Protein AF-A0A7W0SBL9-F1 (afdb_monomer_lite)

Sequence (103 aa):
MSTAQQTQAELPPHVQLIQMVSGYWISKIIYAAAKLGLADHLADGPKTADELAGPTGTHAQSLHRLMRTLGGLGVLTSADDRTYSLTPMGEALKTGAPGSARS

Structure (mmCIF, N/CA/C/O backbone):
data_AF-A0A7W0SBL9-F1
#
_entry.id   AF-A0A7W0SBL9-F1
#
loop_
_atom_site.group_PDB
_atom_site.id
_atom_site.type_symbol
_atom_site.label_atom_id
_atom_site.label_alt_id
_atom_site.label_comp_id
_atom_site.label_asym_id
_atom_site.label_entity_id
_atom_site.label_seq_id
_atom_site.pdbx_PDB_ins_code
_atom_site.Cartn_x
_atom_site.Cartn_y
_atom_site.Cartn_z
_atom_site.occupancy
_atom_site.B_iso_or_equiv
_atom_site.auth_seq_id
_atom_site.auth_comp_id
_atom_site.auth_asym_id
_atom_site.auth_atom_id
_atom_site.pdbx_PDB_model_num
ATOM 1 N N . MET A 1 1 ? 38.173 -29.640 -15.348 1.00 41.41 1 MET A N 1
ATOM 2 C CA . MET A 1 1 ? 37.735 -28.674 -14.320 1.00 41.41 1 MET A CA 1
ATOM 3 C C . MET A 1 1 ? 36.628 -27.843 -14.937 1.00 41.41 1 MET A C 1
ATOM 5 O O . MET A 1 1 ? 36.877 -27.164 -15.920 1.00 41.41 1 MET A O 1
ATOM 9 N N . SER A 1 2 ? 35.402 -28.058 -14.461 1.00 47.56 2 SER A N 1
ATOM 10 C CA . SER A 1 2 ? 34.156 -27.544 -15.032 1.00 47.56 2 SER A CA 1
ATOM 11 C C . SER A 1 2 ? 33.825 -26.195 -14.397 1.00 47.56 2 SER A C 1
ATOM 13 O O . SER A 1 2 ? 33.559 -26.142 -13.200 1.00 47.56 2 SER A O 1
ATOM 15 N N . THR A 1 3 ? 33.854 -25.116 -15.173 1.00 44.59 3 THR A N 1
ATOM 16 C CA . THR A 1 3 ? 33.231 -23.839 -14.811 1.00 44.59 3 THR A CA 1
ATOM 17 C C . THR A 1 3 ? 31.977 -23.684 -15.658 1.00 44.59 3 THR A C 1
ATOM 19 O O . THR A 1 3 ? 31.997 -23.148 -16.763 1.00 44.59 3 THR A O 1
ATOM 22 N N . ALA A 1 4 ? 30.867 -24.208 -15.142 1.00 45.59 4 ALA A N 1
ATOM 23 C CA . ALA A 1 4 ? 29.543 -23.883 -15.642 1.00 45.59 4 ALA A CA 1
ATOM 24 C C . ALA A 1 4 ? 29.246 -22.420 -15.284 1.00 45.59 4 ALA A C 1
ATOM 26 O O . ALA A 1 4 ? 28.751 -22.118 -14.201 1.00 45.59 4 ALA A O 1
ATOM 27 N N . GLN A 1 5 ? 29.577 -21.503 -16.192 1.00 44.56 5 GLN A N 1
ATOM 28 C CA . GLN A 1 5 ? 29.041 -20.150 -16.165 1.00 44.56 5 GLN A CA 1
ATOM 29 C C . GLN A 1 5 ? 27.565 -20.259 -16.573 1.00 44.56 5 GLN A C 1
ATOM 31 O O . GLN A 1 5 ? 27.225 -20.244 -17.755 1.00 44.56 5 GLN A O 1
ATOM 36 N N . GLN A 1 6 ? 26.676 -20.454 -15.599 1.00 46.44 6 GLN A N 1
ATOM 37 C CA . GLN A 1 6 ? 25.247 -20.259 -15.811 1.00 46.44 6 GLN A CA 1
ATOM 38 C C . GLN A 1 6 ? 25.012 -18.759 -16.016 1.00 46.44 6 GLN A C 1
ATOM 40 O O . GLN A 1 6 ? 24.759 -18.023 -15.065 1.00 46.44 6 GLN A O 1
ATOM 45 N N . THR A 1 7 ? 25.138 -18.290 -17.257 1.00 52.19 7 THR A N 1
ATOM 46 C CA . THR A 1 7 ? 24.676 -16.957 -17.638 1.00 52.19 7 THR A CA 1
ATOM 47 C C . THR A 1 7 ? 23.162 -16.949 -17.481 1.00 52.19 7 THR A C 1
ATOM 49 O O . THR A 1 7 ? 22.432 -17.556 -18.266 1.00 52.19 7 THR A O 1
ATOM 52 N N . GLN A 1 8 ? 22.704 -16.311 -16.405 1.00 52.28 8 GLN A N 1
ATOM 53 C CA . GLN A 1 8 ? 21.341 -15.817 -16.251 1.00 52.28 8 GLN A CA 1
ATOM 54 C C . GLN A 1 8 ? 20.903 -15.234 -17.596 1.00 52.28 8 GLN A C 1
ATOM 56 O O . GLN A 1 8 ? 21.627 -14.414 -18.155 1.00 52.28 8 GLN A O 1
ATOM 61 N N . ALA A 1 9 ? 19.777 -15.690 -18.148 1.00 60.34 9 ALA A N 1
ATOM 62 C CA . ALA A 1 9 ? 19.269 -15.152 -19.403 1.00 60.34 9 ALA A CA 1
ATOM 63 C C . ALA A 1 9 ? 19.038 -13.645 -19.226 1.00 60.34 9 ALA A C 1
ATOM 65 O O . ALA A 1 9 ? 18.097 -13.224 -18.553 1.00 60.34 9 ALA A O 1
ATOM 66 N N . GLU A 1 10 ? 19.953 -12.849 -19.768 1.00 77.62 10 GLU A N 1
ATOM 67 C CA . GLU A 1 10 ? 19.910 -11.399 -19.702 1.00 77.62 10 GLU A CA 1
ATOM 68 C C . GLU A 1 10 ? 18.640 -10.957 -20.436 1.00 77.62 10 GLU A C 1
ATOM 70 O O . GLU A 1 10 ? 18.408 -11.336 -21.588 1.00 77.62 10 GLU A O 1
ATOM 75 N N . LEU A 1 11 ? 17.757 -10.236 -19.739 1.00 85.69 11 LEU A N 1
ATOM 76 C CA . LEU A 1 11 ? 16.495 -9.772 -20.314 1.00 85.69 11 LEU A CA 1
ATOM 77 C C . LEU A 1 11 ? 16.779 -9.030 -21.632 1.00 85.69 11 LEU A C 1
ATOM 79 O O . LEU A 1 11 ? 17.764 -8.289 -21.694 1.00 85.69 11 LEU A O 1
ATOM 83 N N . PRO A 1 12 ? 15.936 -9.159 -22.674 1.00 95.31 12 PRO A N 1
ATOM 84 C CA . PRO A 1 12 ? 16.131 -8.404 -23.907 1.00 95.31 12 PRO A CA 1
ATOM 85 C C . PRO A 1 12 ? 16.315 -6.900 -23.613 1.00 95.31 12 PRO A C 1
ATOM 87 O O . PRO A 1 12 ? 15.585 -6.374 -22.768 1.00 95.31 12 PRO A O 1
ATOM 90 N N . PRO A 1 13 ? 17.221 -6.170 -24.297 1.00 93.38 13 PRO A N 1
ATOM 91 C CA . PRO A 1 13 ? 17.558 -4.784 -23.937 1.00 93.38 13 PRO A CA 1
ATOM 92 C C . PRO A 1 13 ? 16.358 -3.830 -23.813 1.00 93.38 13 PRO A C 1
ATOM 94 O O . PRO A 1 13 ? 16.332 -2.960 -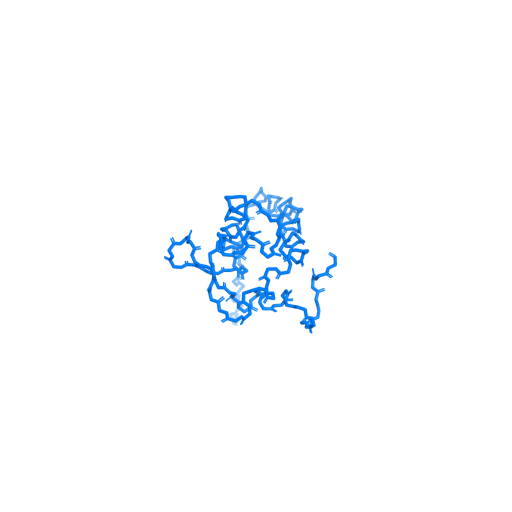22.945 1.00 93.38 13 PRO A O 1
ATOM 97 N N . HIS A 1 14 ? 15.315 -4.020 -24.629 1.00 92.69 14 HIS A N 1
ATOM 98 C CA . HIS A 1 14 ? 14.083 -3.228 -24.542 1.00 92.69 14 HIS A CA 1
ATOM 99 C C . HIS A 1 14 ? 13.305 -3.473 -23.236 1.00 92.69 14 HIS A C 1
ATOM 101 O O . HIS A 1 14 ? 12.717 -2.541 -22.694 1.00 92.69 14 HIS A O 1
ATOM 107 N N . VAL A 1 15 ? 13.332 -4.695 -22.692 1.00 94.06 15 VAL A N 1
ATOM 108 C CA . VAL A 1 15 ? 12.711 -5.030 -21.400 1.00 94.06 15 VAL A CA 1
ATOM 109 C C . VAL A 1 15 ? 13.478 -4.381 -20.252 1.00 94.06 15 VAL A C 1
ATOM 111 O O . VAL A 1 15 ? 12.855 -3.850 -19.336 1.00 94.06 15 VAL A O 1
ATOM 114 N N . GLN A 1 16 ? 14.813 -4.357 -20.321 1.00 92.06 16 GLN A N 1
ATOM 115 C CA . GLN A 1 16 ? 15.642 -3.680 -19.320 1.00 92.06 16 GLN A CA 1
ATOM 116 C C . GLN A 1 16 ? 15.320 -2.178 -19.256 1.00 92.06 16 GLN A C 1
ATOM 118 O O . GLN A 1 16 ? 15.084 -1.641 -18.176 1.00 92.06 16 GLN A O 1
ATOM 123 N N . LEU A 1 17 ? 15.215 -1.507 -20.411 1.00 92.75 17 LEU A N 1
ATOM 124 C CA . LEU A 1 17 ? 14.808 -0.097 -20.469 1.00 92.75 17 LEU A CA 1
ATOM 125 C C . LEU A 1 17 ? 13.395 0.122 -19.908 1.00 92.75 17 LEU A C 1
ATOM 127 O O . LEU A 1 17 ? 13.188 1.055 -19.133 1.00 92.75 17 LEU A O 1
ATOM 131 N N . ILE A 1 18 ? 12.434 -0.750 -20.241 1.00 92.44 18 ILE A N 1
ATOM 132 C CA . ILE A 1 18 ? 11.072 -0.690 -19.683 1.00 92.44 18 ILE A CA 1
ATOM 133 C C . ILE A 1 18 ? 11.101 -0.832 -18.156 1.00 92.44 18 ILE A C 1
ATOM 135 O O . ILE A 1 18 ? 10.397 -0.089 -17.474 1.00 92.44 18 ILE A O 1
ATOM 139 N N . GLN A 1 19 ? 11.921 -1.729 -17.601 1.00 89.50 19 GLN A N 1
ATOM 140 C CA . GLN A 1 19 ? 12.080 -1.878 -16.150 1.00 89.50 19 GLN A CA 1
ATOM 141 C C . GLN A 1 19 ? 12.679 -0.625 -15.501 1.00 89.50 19 GLN A C 1
ATOM 143 O O . GLN A 1 19 ? 12.171 -0.170 -14.478 1.00 89.50 19 GLN A O 1
ATOM 148 N N . MET A 1 20 ? 13.705 -0.024 -16.109 1.00 89.50 20 MET A N 1
ATOM 149 C CA . MET A 1 20 ? 14.325 1.202 -15.590 1.00 89.50 20 MET A CA 1
ATOM 150 C C . MET A 1 20 ? 13.344 2.377 -15.584 1.00 89.50 20 MET A C 1
ATOM 152 O O . MET A 1 20 ? 13.160 3.027 -14.555 1.00 89.50 20 MET A O 1
ATOM 156 N N . VAL A 1 21 ? 12.647 2.613 -16.701 1.00 90.88 21 VAL A N 1
ATOM 157 C CA . VAL A 1 21 ? 11.594 3.643 -16.786 1.00 90.88 21 VAL A CA 1
ATOM 158 C C . VAL A 1 21 ? 10.458 3.328 -15.812 1.00 90.88 21 VAL A C 1
ATOM 160 O O . VAL A 1 21 ? 9.832 4.235 -15.255 1.00 90.88 21 VAL A O 1
ATOM 163 N N . SER A 1 22 ? 10.240 2.039 -15.532 1.00 89.19 22 SER A N 1
ATOM 164 C CA . SER A 1 22 ? 9.232 1.618 -14.576 1.00 89.19 22 SER A CA 1
ATOM 165 C C . SER A 1 22 ? 9.536 1.987 -13.123 1.00 89.19 22 SER A C 1
ATOM 167 O O . SER A 1 22 ? 8.619 2.069 -12.309 1.00 89.19 22 SER A O 1
ATOM 169 N N . GLY A 1 23 ? 10.787 2.304 -12.786 1.00 90.44 23 GLY A N 1
ATOM 170 C CA . GLY A 1 23 ? 11.135 2.774 -11.446 1.00 90.44 23 GLY A CA 1
ATOM 171 C C . GLY A 1 23 ? 10.314 3.996 -11.019 1.00 90.44 23 GLY A C 1
ATOM 172 O O . GLY A 1 23 ? 9.822 4.041 -9.897 1.00 90.44 23 GLY A O 1
ATOM 173 N N . TYR A 1 24 ? 10.069 4.943 -11.933 1.00 88.75 24 TYR A N 1
ATOM 174 C CA . TYR A 1 24 ? 9.376 6.198 -11.617 1.00 88.75 24 TYR A CA 1
ATOM 175 C C . TYR A 1 24 ? 7.960 5.994 -11.049 1.00 88.75 24 TYR A C 1
ATOM 177 O O . TYR A 1 24 ? 7.631 6.497 -9.971 1.00 88.75 24 TYR A O 1
ATOM 185 N N . TRP A 1 25 ? 7.103 5.259 -11.764 1.00 91.50 25 TRP A N 1
ATOM 186 C CA . TRP A 1 25 ? 5.722 5.018 -11.331 1.00 91.50 25 TRP A CA 1
ATOM 187 C C . TRP A 1 25 ? 5.651 4.050 -10.146 1.00 91.50 25 TRP A C 1
ATOM 189 O O . TRP A 1 25 ? 4.833 4.277 -9.255 1.00 91.50 25 TRP A O 1
ATOM 199 N N . ILE A 1 26 ? 6.551 3.060 -10.057 1.00 94.38 26 ILE A N 1
ATOM 200 C CA . ILE A 1 26 ? 6.671 2.194 -8.872 1.00 94.38 26 ILE A CA 1
ATOM 201 C C . ILE A 1 26 ? 6.970 3.036 -7.626 1.00 94.38 26 ILE A C 1
ATOM 203 O O . ILE A 1 26 ? 6.255 2.924 -6.632 1.00 94.38 26 ILE A O 1
ATOM 207 N N . SER A 1 27 ? 7.943 3.950 -7.683 1.00 92.81 27 SER A N 1
ATOM 208 C CA . SER A 1 27 ? 8.246 4.847 -6.561 1.00 92.81 27 SER A CA 1
ATOM 209 C C . SER A 1 27 ? 7.038 5.693 -6.147 1.00 92.81 27 SER A C 1
ATOM 211 O O . SER A 1 27 ? 6.775 5.838 -4.956 1.00 92.81 27 SER A O 1
ATOM 213 N N . LYS A 1 28 ? 6.251 6.211 -7.103 1.00 94.06 28 LYS A N 1
ATOM 214 C CA . LYS A 1 28 ? 5.018 6.967 -6.806 1.00 94.06 28 LYS A CA 1
ATOM 215 C C . LYS A 1 28 ? 3.943 6.112 -6.127 1.00 94.06 28 LYS A C 1
ATOM 217 O O . LYS A 1 28 ? 3.251 6.611 -5.241 1.00 94.06 28 LYS A O 1
ATOM 222 N N . ILE A 1 29 ? 3.800 4.851 -6.533 1.00 95.88 29 ILE A N 1
ATOM 223 C CA . ILE A 1 29 ? 2.852 3.897 -5.942 1.00 95.88 29 ILE A CA 1
ATOM 224 C C . ILE A 1 29 ? 3.233 3.592 -4.488 1.00 95.88 29 ILE A C 1
ATOM 226 O O . ILE A 1 29 ? 2.384 3.690 -3.602 1.00 95.88 29 ILE A O 1
ATOM 230 N N . ILE A 1 30 ? 4.510 3.290 -4.235 1.00 94.56 30 ILE A N 1
ATOM 231 C CA . ILE A 1 30 ? 5.022 3.035 -2.880 1.00 94.56 30 ILE A CA 1
ATOM 232 C C . ILE A 1 30 ? 4.871 4.277 -1.998 1.00 94.56 30 ILE A C 1
ATOM 234 O O . ILE A 1 30 ? 4.361 4.180 -0.883 1.00 94.56 30 ILE A O 1
ATOM 238 N N . TYR A 1 31 ? 5.221 5.453 -2.526 1.00 94.00 31 TYR A N 1
ATOM 239 C CA . TYR A 1 31 ? 5.027 6.726 -1.837 1.00 94.00 31 TYR A CA 1
ATOM 240 C C . TYR A 1 31 ? 3.567 6.943 -1.423 1.00 94.00 31 TYR A C 1
ATOM 242 O O . TYR A 1 31 ? 3.292 7.288 -0.276 1.00 94.00 31 TYR A O 1
ATOM 250 N N . ALA A 1 32 ? 2.612 6.713 -2.330 1.00 95.75 32 ALA A N 1
ATOM 251 C CA . ALA A 1 32 ? 1.194 6.862 -2.019 1.00 95.75 32 ALA A CA 1
ATOM 252 C C . ALA A 1 32 ? 0.760 5.915 -0.888 1.00 95.75 32 ALA A C 1
ATOM 254 O O . ALA A 1 32 ? 0.091 6.351 0.046 1.00 95.75 32 ALA A O 1
ATOM 255 N N . ALA A 1 33 ? 1.187 4.650 -0.926 1.00 96.06 33 ALA A N 1
ATOM 256 C CA . ALA A 1 33 ? 0.880 3.679 0.123 1.00 96.06 33 ALA A CA 1
ATOM 257 C C . ALA A 1 33 ? 1.432 4.102 1.494 1.00 96.06 33 ALA A C 1
ATOM 259 O O . ALA A 1 33 ? 0.720 4.033 2.499 1.00 96.06 33 ALA A O 1
ATOM 260 N N . ALA A 1 34 ? 2.672 4.595 1.520 1.00 94.50 34 ALA A N 1
ATOM 261 C CA . ALA A 1 34 ? 3.332 5.092 2.722 1.00 94.50 34 ALA A CA 1
ATOM 262 C C . ALA A 1 34 ? 2.669 6.370 3.263 1.00 94.50 34 ALA A C 1
ATOM 264 O O . ALA A 1 34 ? 2.462 6.512 4.471 1.00 94.50 34 ALA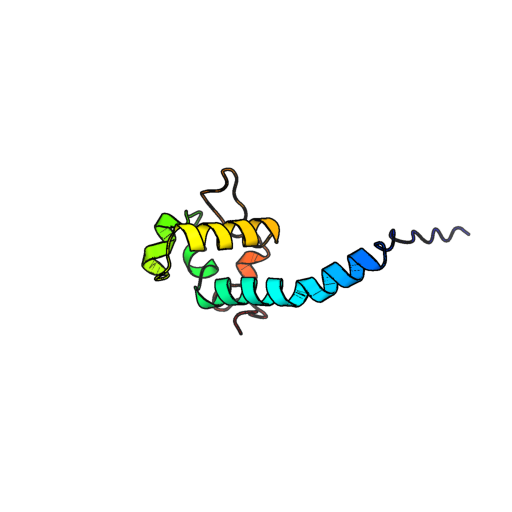 A O 1
ATOM 265 N N . LYS A 1 35 ? 2.286 7.295 2.373 1.00 94.00 35 LYS A N 1
ATOM 266 C CA . LYS A 1 35 ? 1.617 8.552 2.732 1.00 94.00 35 LYS A CA 1
ATOM 267 C C . LYS A 1 35 ? 0.226 8.323 3.319 1.00 94.00 35 LYS A C 1
ATOM 269 O O . LYS A 1 35 ? -0.156 9.037 4.242 1.00 94.00 35 LYS A O 1
ATOM 274 N N . LEU A 1 36 ? -0.498 7.337 2.796 1.00 96.19 36 LEU A N 1
ATOM 275 C CA . LEU A 1 36 ? -1.811 6.917 3.289 1.00 96.19 36 LEU A CA 1
ATOM 276 C C . LEU A 1 36 ? -1.729 6.037 4.547 1.00 96.19 36 LEU A C 1
ATOM 278 O O . LEU A 1 36 ? -2.767 5.701 5.103 1.00 96.19 36 LEU A O 1
ATOM 282 N N . GLY A 1 37 ? -0.529 5.631 4.980 1.00 95.69 37 GLY A N 1
ATOM 283 C CA . GLY A 1 37 ? -0.363 4.746 6.135 1.00 95.69 37 GLY A CA 1
ATOM 284 C C . GLY A 1 37 ? -1.003 3.369 5.938 1.00 95.69 37 GLY A C 1
ATOM 285 O O . GLY A 1 37 ? -1.449 2.759 6.906 1.00 95.69 37 GLY A O 1
ATOM 286 N N . LEU A 1 38 ? -1.085 2.868 4.697 1.00 96.75 38 LEU A N 1
ATOM 287 C CA . LEU A 1 38 ? -1.831 1.636 4.401 1.00 96.75 38 LEU A CA 1
ATOM 288 C C . LEU A 1 38 ? -1.308 0.423 5.169 1.00 96.75 38 LEU A C 1
ATOM 290 O O . LEU A 1 38 ? -2.104 -0.398 5.612 1.00 96.75 38 LEU A O 1
ATOM 294 N N . ALA A 1 39 ? 0.010 0.320 5.345 1.00 96.50 39 ALA A N 1
ATOM 295 C CA . ALA A 1 39 ? 0.600 -0.773 6.107 1.00 96.50 39 ALA A CA 1
ATOM 296 C C . ALA A 1 39 ? 0.186 -0.736 7.583 1.00 96.50 39 ALA A C 1
ATOM 298 O O . ALA A 1 39 ? -0.126 -1.773 8.154 1.00 96.50 39 ALA A O 1
ATOM 299 N N . ASP A 1 40 ? 0.089 0.452 8.177 1.00 96.44 40 ASP A N 1
ATOM 300 C CA . ASP A 1 40 ? -0.361 0.591 9.562 1.00 96.44 40 ASP A CA 1
ATOM 301 C C . ASP A 1 40 ? -1.846 0.217 9.692 1.00 96.44 40 ASP A C 1
ATOM 303 O O . ASP A 1 40 ? -2.229 -0.501 10.610 1.00 96.44 40 ASP A O 1
ATOM 307 N N . HIS A 1 41 ? -2.685 0.609 8.729 1.00 97.50 41 HIS A N 1
ATOM 308 C CA . HIS A 1 41 ? -4.099 0.220 8.724 1.00 97.50 41 HIS A CA 1
ATOM 309 C C . HIS A 1 41 ? -4.337 -1.282 8.497 1.00 97.50 41 HIS A C 1
ATOM 311 O O . HIS A 1 41 ? -5.379 -1.799 8.901 1.00 97.50 41 HIS A O 1
ATOM 317 N N . LEU A 1 42 ? -3.402 -1.972 7.845 1.00 97.81 42 LEU A N 1
ATOM 318 C CA . LEU A 1 42 ? -3.449 -3.414 7.585 1.00 97.81 42 LEU A CA 1
ATOM 319 C C . LEU A 1 42 ? -2.724 -4.246 8.655 1.00 97.81 42 LEU A C 1
ATOM 321 O O . LEU A 1 42 ? -2.749 -5.474 8.577 1.00 97.81 42 LEU A O 1
ATOM 325 N N . ALA A 1 43 ? -2.093 -3.610 9.647 1.00 95.38 43 ALA A N 1
ATOM 326 C CA . ALA A 1 43 ? -1.284 -4.296 10.655 1.00 95.38 43 ALA A CA 1
ATOM 327 C C . ALA A 1 43 ? -2.096 -5.294 11.499 1.00 95.38 43 ALA A C 1
ATOM 329 O O . ALA A 1 43 ? -1.576 -6.342 11.878 1.00 95.38 43 ALA A O 1
ATOM 330 N N . ASP A 1 44 ? -3.375 -4.995 11.738 1.00 93.81 44 ASP A N 1
ATOM 331 C CA . ASP A 1 44 ? -4.278 -5.837 12.531 1.00 93.81 44 ASP A CA 1
ATOM 332 C C . ASP A 1 44 ? -4.998 -6.913 11.700 1.00 93.81 44 ASP A C 1
ATOM 334 O O . ASP A 1 44 ? -5.802 -7.680 12.232 1.00 93.81 44 ASP A O 1
ATOM 338 N N . GLY A 1 45 ? -4.736 -6.977 10.391 1.00 96.44 45 GLY A N 1
ATOM 339 C CA . GLY A 1 45 ? -5.242 -8.034 9.525 1.00 96.44 45 GLY A CA 1
ATOM 340 C C . GLY A 1 45 ? -5.802 -7.567 8.178 1.00 96.44 45 GLY A C 1
ATOM 341 O O . GLY A 1 45 ? -5.735 -6.383 7.832 1.00 96.44 45 GLY A O 1
ATOM 342 N N . PRO A 1 46 ? -6.352 -8.519 7.398 1.00 98.00 46 PRO A N 1
ATOM 343 C CA . PRO A 1 46 ? -6.851 -8.265 6.056 1.00 98.00 46 PRO A CA 1
ATOM 344 C C . PRO A 1 46 ? -8.004 -7.254 6.031 1.00 98.00 46 PRO A C 1
ATOM 346 O O . PRO A 1 46 ? -8.911 -7.344 6.858 1.00 98.00 46 PRO A O 1
ATOM 349 N N . LYS A 1 47 ? -7.999 -6.328 5.064 1.00 98.50 47 LYS A N 1
ATOM 350 C CA . LYS A 1 47 ? -9.075 -5.338 4.863 1.00 98.50 47 LYS A CA 1
ATOM 351 C C . LYS A 1 47 ? -9.345 -5.076 3.388 1.00 98.50 47 LYS A C 1
ATOM 353 O O . LYS A 1 47 ? -8.475 -5.245 2.530 1.00 98.50 47 LYS A O 1
ATOM 358 N N . THR A 1 48 ? -10.554 -4.624 3.108 1.00 98.50 48 THR A N 1
ATOM 359 C CA . THR A 1 48 ? -10.997 -4.152 1.798 1.00 98.50 48 THR A CA 1
ATOM 360 C C . THR A 1 48 ? -10.683 -2.671 1.590 1.00 98.50 48 THR A C 1
ATOM 362 O O . THR A 1 48 ? -10.439 -1.916 2.534 1.00 98.50 48 THR A O 1
ATOM 365 N N . ALA A 1 49 ? -10.721 -2.225 0.334 1.00 98.44 49 ALA A N 1
ATOM 366 C CA . ALA A 1 49 ? -10.594 -0.805 0.018 1.00 98.44 49 ALA A CA 1
ATOM 367 C C . ALA A 1 49 ? -11.749 0.031 0.599 1.00 98.44 49 ALA A C 1
ATOM 369 O O . ALA A 1 49 ? -11.520 1.169 0.998 1.00 98.44 49 ALA A O 1
A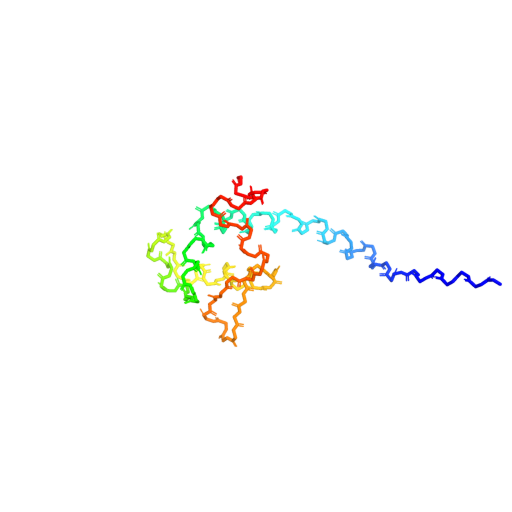TOM 370 N N . ASP A 1 50 ? -12.962 -0.522 0.683 1.00 98.38 50 ASP A N 1
ATOM 371 C CA . ASP A 1 50 ? -14.119 0.157 1.276 1.00 98.38 50 ASP A CA 1
ATOM 372 C C . ASP A 1 50 ? -13.918 0.422 2.775 1.00 98.38 50 ASP A C 1
ATOM 374 O O . ASP A 1 50 ? -14.166 1.530 3.248 1.00 98.38 50 ASP A O 1
ATOM 378 N N . GLU A 1 51 ? -13.381 -0.554 3.514 1.00 98.44 51 GLU A N 1
ATOM 379 C CA . GLU A 1 51 ? -13.054 -0.391 4.938 1.00 98.44 51 GLU A CA 1
ATOM 380 C C . GLU A 1 51 ? -11.941 0.640 5.174 1.00 98.44 51 GLU A C 1
ATOM 382 O O . GLU A 1 51 ? -11.935 1.331 6.193 1.00 98.44 51 GLU A O 1
ATOM 387 N N . LEU A 1 52 ? -10.996 0.756 4.237 1.00 98.19 52 LEU A N 1
ATOM 388 C CA . LEU A 1 52 ? -9.857 1.670 4.337 1.00 98.19 52 LEU A CA 1
ATOM 389 C C . LEU A 1 52 ? -10.140 3.075 3.793 1.00 98.19 52 LEU A C 1
ATOM 391 O O . LEU A 1 52 ? -9.439 4.018 4.164 1.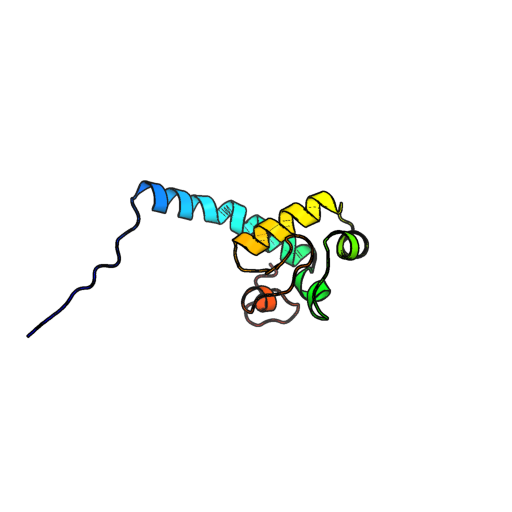00 98.19 52 LEU A O 1
ATOM 395 N N . ALA A 1 53 ? -11.157 3.247 2.948 1.00 98.19 53 ALA A N 1
ATOM 396 C CA . ALA A 1 53 ? -11.471 4.517 2.297 1.00 98.19 53 ALA A CA 1
ATOM 397 C C . ALA A 1 53 ? -11.733 5.645 3.307 1.00 98.19 53 ALA A C 1
ATOM 399 O O . ALA A 1 53 ? -11.162 6.728 3.189 1.00 98.19 53 ALA A O 1
ATOM 400 N N . GLY A 1 54 ? -12.540 5.370 4.337 1.00 98.00 54 GLY A N 1
ATOM 401 C CA . GLY A 1 54 ? -12.862 6.330 5.397 1.00 98.00 54 GLY A CA 1
ATOM 402 C C . GLY A 1 54 ? -11.630 6.772 6.198 1.00 98.00 54 GLY A C 1
ATOM 403 O O . GLY A 1 54 ? -11.307 7.960 6.179 1.00 98.00 54 GLY A O 1
ATOM 404 N N . PRO A 1 55 ? -10.908 5.844 6.859 1.00 97.06 55 PRO A N 1
ATOM 405 C CA . PRO A 1 55 ? -9.711 6.167 7.639 1.00 97.06 55 PRO A CA 1
ATOM 406 C C . PRO A 1 55 ? -8.617 6.888 6.845 1.00 97.06 55 PRO A C 1
ATOM 408 O O . PRO A 1 55 ? -7.922 7.739 7.392 1.00 97.06 55 PRO A O 1
ATOM 411 N N . THR A 1 56 ? -8.480 6.576 5.554 1.00 97.25 56 THR A N 1
ATOM 412 C CA . THR A 1 56 ? -7.459 7.182 4.686 1.00 97.25 56 THR A CA 1
ATOM 413 C C . THR A 1 56 ? -7.934 8.449 3.967 1.00 97.25 56 THR A C 1
ATOM 415 O O . THR A 1 56 ? -7.134 9.103 3.298 1.00 97.25 56 THR A O 1
ATOM 418 N N . GLY A 1 57 ? -9.219 8.809 4.076 1.00 97.62 57 GLY A N 1
ATOM 419 C CA . GLY A 1 57 ? -9.807 9.948 3.367 1.00 97.62 57 GLY A CA 1
ATOM 420 C C . GLY A 1 57 ? -9.773 9.802 1.841 1.00 97.62 57 GLY A C 1
ATOM 421 O O . GLY A 1 57 ? -9.608 10.791 1.127 1.00 97.62 57 GLY A O 1
ATOM 422 N N . THR A 1 58 ? -9.879 8.575 1.327 1.00 98.31 58 THR A N 1
ATOM 423 C CA . THR A 1 58 ? -9.767 8.274 -0.107 1.00 98.31 58 THR A CA 1
ATOM 424 C C . THR A 1 58 ? -11.081 7.785 -0.710 1.00 98.31 58 THR A C 1
ATOM 426 O O . THR A 1 58 ? -12.010 7.374 -0.023 1.00 98.31 58 THR A O 1
ATOM 429 N N . HIS A 1 59 ? -11.166 7.822 -2.040 1.00 98.44 59 HIS A N 1
ATOM 430 C CA . HIS A 1 59 ? -12.258 7.198 -2.780 1.00 98.44 59 HIS A CA 1
ATOM 431 C C . HIS A 1 59 ? -12.017 5.686 -2.909 1.00 98.44 59 HIS A C 1
ATOM 433 O O . HIS A 1 59 ? -11.003 5.283 -3.488 1.00 98.44 59 HIS A O 1
ATOM 439 N N . ALA A 1 60 ? -12.958 4.858 -2.444 1.00 98.19 60 ALA A N 1
ATOM 440 C CA . ALA A 1 60 ? -12.798 3.402 -2.337 1.00 98.19 60 ALA A CA 1
ATOM 441 C C . ALA A 1 60 ? -12.353 2.726 -3.645 1.00 98.19 60 ALA A C 1
ATOM 443 O O . ALA A 1 60 ? -11.382 1.975 -3.658 1.00 98.19 60 ALA A O 1
ATOM 444 N N . GLN A 1 61 ? -12.970 3.056 -4.784 1.00 98.25 61 GLN A N 1
ATOM 445 C CA . GLN A 1 61 ? -12.588 2.463 -6.075 1.00 98.25 61 GLN A CA 1
ATOM 446 C C . GLN A 1 61 ? -11.167 2.859 -6.514 1.00 98.25 61 GLN A C 1
ATOM 448 O O . GLN A 1 61 ? -10.455 2.085 -7.157 1.00 98.25 61 GLN A O 1
ATOM 453 N N . SER A 1 62 ? -10.738 4.079 -6.183 1.00 98.31 62 SER A N 1
ATOM 454 C CA . SER A 1 62 ? -9.390 4.554 -6.508 1.00 98.31 62 SER A CA 1
ATOM 455 C C . SER A 1 62 ? -8.358 3.867 -5.622 1.00 98.31 62 SER A C 1
ATOM 457 O O . SER A 1 62 ? -7.303 3.461 -6.113 1.00 98.31 62 SER A O 1
ATOM 459 N N . LEU A 1 63 ? -8.694 3.686 -4.343 1.00 98.50 63 LEU A N 1
ATOM 460 C CA . LEU A 1 63 ? -7.876 2.946 -3.397 1.00 98.50 63 LEU A CA 1
ATOM 461 C C . LEU A 1 63 ? -7.766 1.468 -3.788 1.00 98.50 63 LEU A C 1
ATOM 463 O O . LEU A 1 63 ? -6.662 0.936 -3.806 1.00 98.50 63 LEU A O 1
ATOM 467 N N . HIS A 1 64 ? -8.860 0.832 -4.212 1.00 98.38 64 HIS A N 1
ATOM 468 C CA . HIS A 1 64 ? -8.851 -0.543 -4.722 1.00 98.38 64 HIS A CA 1
ATOM 469 C C . HIS A 1 64 ? -7.855 -0.720 -5.873 1.00 98.38 64 HIS A C 1
ATOM 471 O O . HIS A 1 64 ? -7.018 -1.619 -5.844 1.00 98.38 64 HIS A O 1
ATOM 477 N N . ARG A 1 65 ? -7.847 0.201 -6.846 1.00 98.31 65 ARG A N 1
ATOM 478 C CA . ARG A 1 65 ? -6.876 0.169 -7.954 1.00 98.31 65 ARG A CA 1
ATOM 479 C C . ARG A 1 65 ? -5.429 0.276 -7.469 1.00 98.31 65 ARG A C 1
ATOM 481 O O . ARG A 1 65 ? -4.563 -0.413 -8.013 1.00 98.31 65 ARG A O 1
ATOM 488 N N . LEU A 1 66 ? -5.162 1.118 -6.469 1.00 98.06 66 LEU A N 1
ATOM 489 C CA . LEU A 1 66 ? -3.842 1.224 -5.845 1.00 98.06 66 LEU A CA 1
ATOM 490 C C . LEU A 1 66 ? -3.463 -0.088 -5.142 1.00 98.06 66 LEU A C 1
ATOM 492 O O . LEU A 1 66 ? -2.386 -0.618 -5.401 1.00 98.06 66 LEU A O 1
ATOM 496 N N . MET A 1 67 ? -4.358 -0.642 -4.322 1.00 98.44 67 MET A N 1
ATOM 497 C CA . MET A 1 67 ? -4.141 -1.886 -3.573 1.00 98.44 67 MET A CA 1
ATOM 498 C C . MET A 1 67 ? -3.901 -3.082 -4.496 1.00 98.44 67 MET A C 1
ATOM 500 O O . MET A 1 67 ? -2.948 -3.831 -4.295 1.00 98.44 67 MET A O 1
ATOM 504 N N . ARG A 1 68 ? -4.671 -3.207 -5.580 1.00 98.31 68 ARG A N 1
ATOM 505 C CA . ARG A 1 68 ? -4.441 -4.223 -6.612 1.00 98.31 68 ARG A CA 1
ATOM 506 C C . ARG A 1 68 ? -3.078 -4.074 -7.286 1.00 98.31 68 ARG A C 1
ATOM 508 O O . ARG A 1 68 ? -2.398 -5.064 -7.538 1.00 98.31 68 ARG A O 1
ATOM 515 N N . THR A 1 69 ? -2.657 -2.837 -7.554 1.00 97.88 69 THR A N 1
ATOM 516 C CA . THR A 1 69 ? -1.332 -2.565 -8.136 1.00 97.88 69 THR A CA 1
ATOM 517 C C . THR A 1 69 ? -0.218 -2.954 -7.164 1.00 97.88 69 THR A C 1
ATOM 519 O O . THR A 1 69 ? 0.735 -3.614 -7.561 1.00 97.88 69 THR A O 1
ATOM 522 N N . LEU A 1 70 ? -0.365 -2.622 -5.879 1.00 97.81 70 LEU A N 1
ATOM 523 C CA . LEU A 1 70 ? 0.543 -3.064 -4.816 1.00 97.81 70 LEU A CA 1
ATOM 524 C C . LEU A 1 70 ? 0.576 -4.596 -4.687 1.00 97.81 70 LEU A C 1
ATOM 526 O O . LEU A 1 70 ? 1.636 -5.152 -4.407 1.00 97.81 70 LEU A O 1
ATOM 530 N N . GLY A 1 71 ? -0.548 -5.271 -4.946 1.00 97.88 71 GLY A N 1
ATOM 531 C CA . GLY A 1 71 ? -0.626 -6.727 -5.068 1.00 97.88 71 GLY A CA 1
ATOM 532 C C . GLY A 1 71 ? 0.240 -7.273 -6.203 1.00 97.88 71 GLY A C 1
ATOM 533 O O . GLY A 1 71 ? 1.058 -8.163 -5.992 1.00 97.88 71 GLY A O 1
ATOM 534 N N . GLY A 1 72 ? 0.142 -6.672 -7.392 1.00 96.62 72 GLY A N 1
ATOM 535 C CA . GLY A 1 72 ? 0.998 -7.013 -8.535 1.00 96.62 72 GLY A CA 1
ATOM 536 C C . GLY A 1 72 ? 2.491 -6.738 -8.305 1.00 96.62 72 GLY A C 1
ATOM 537 O O . GLY A 1 72 ? 3.332 -7.405 -8.899 1.00 96.62 72 GLY A O 1
ATOM 538 N N . LEU A 1 73 ? 2.824 -5.789 -7.423 1.00 95.81 73 LEU A N 1
ATOM 539 C CA . LEU A 1 73 ? 4.198 -5.487 -6.998 1.00 95.81 73 LEU A CA 1
ATOM 540 C C . LEU A 1 73 ? 4.681 -6.358 -5.822 1.00 95.81 73 LEU A C 1
ATOM 542 O O . LEU A 1 73 ? 5.822 -6.208 -5.392 1.00 95.81 73 LEU A O 1
ATOM 546 N N . GLY A 1 74 ? 3.834 -7.240 -5.279 1.00 97.00 74 GLY A N 1
ATOM 547 C CA . GLY A 1 74 ? 4.174 -8.118 -4.154 1.00 97.00 74 GLY A CA 1
ATOM 548 C C . GLY A 1 74 ? 4.224 -7.430 -2.786 1.00 97.00 74 GLY A C 1
ATOM 549 O O . GLY A 1 74 ? 4.695 -8.030 -1.823 1.00 97.00 74 GLY A O 1
ATOM 550 N N . VAL A 1 75 ? 3.744 -6.189 -2.671 1.00 96.88 75 VAL A N 1
ATOM 551 C CA . VAL A 1 75 ? 3.651 -5.449 -1.396 1.00 96.88 75 VAL A CA 1
ATOM 552 C C . VAL A 1 75 ? 2.431 -5.899 -0.593 1.00 96.88 75 VAL A C 1
ATOM 554 O O . VAL A 1 75 ? 2.485 -6.000 0.631 1.00 96.88 75 VAL A O 1
ATOM 557 N N . LEU A 1 76 ? 1.334 -6.186 -1.295 1.00 98.31 76 LEU A N 1
ATOM 558 C CA . LEU A 1 76 ? 0.115 -6.759 -0.731 1.00 98.31 76 LEU A CA 1
ATOM 559 C C . LEU A 1 76 ? -0.147 -8.138 -1.338 1.00 98.31 76 LEU A C 1
ATOM 561 O O . LEU A 1 76 ? 0.410 -8.498 -2.372 1.00 98.31 76 LEU A O 1
ATOM 565 N N . THR A 1 77 ? -1.024 -8.900 -0.704 1.00 98.38 77 THR A N 1
ATOM 566 C CA . THR A 1 77 ? -1.582 -10.136 -1.257 1.00 98.38 77 THR A CA 1
ATOM 567 C C . THR A 1 77 ? -3.095 -10.139 -1.099 1.00 98.38 77 THR A C 1
ATOM 569 O O . THR A 1 77 ? -3.619 -9.512 -0.180 1.00 98.38 77 THR A O 1
ATOM 572 N N . SER A 1 78 ? -3.797 -10.817 -2.004 1.00 97.25 78 SER A N 1
ATOM 573 C CA . SER A 1 78 ? -5.247 -10.996 -1.963 1.00 97.25 78 SER A CA 1
ATOM 574 C C . SER A 1 78 ? -5.629 -12.305 -2.647 1.00 97.25 78 SER A C 1
ATOM 576 O O . SER A 1 78 ? -5.110 -12.615 -3.719 1.00 97.25 78 SER A O 1
ATOM 578 N N . ALA A 1 79 ? -6.535 -13.068 -2.034 1.00 89.94 79 ALA A N 1
ATOM 579 C CA . ALA A 1 79 ? -7.064 -14.304 -2.612 1.00 89.94 79 ALA A CA 1
ATOM 580 C C . ALA A 1 79 ? -8.280 -14.064 -3.527 1.00 89.94 79 ALA A C 1
ATOM 582 O O . ALA A 1 79 ? -8.576 -14.890 -4.386 1.00 89.94 79 ALA A O 1
ATOM 583 N N . ASP A 1 80 ? -8.988 -12.948 -3.338 1.00 93.75 80 ASP A N 1
ATOM 584 C CA . ASP A 1 80 ? -10.287 -12.647 -3.953 1.00 93.75 80 ASP A CA 1
ATOM 585 C C . ASP A 1 80 ? -10.309 -11.318 -4.739 1.00 93.75 80 ASP A C 1
ATOM 587 O O . ASP A 1 80 ? -11.364 -10.917 -5.234 1.00 93.75 80 ASP A O 1
ATOM 591 N N . ASP A 1 81 ? -9.157 -10.643 -4.844 1.00 91.56 81 ASP A N 1
ATOM 592 C CA . ASP A 1 81 ? -8.973 -9.286 -5.385 1.00 91.56 81 ASP A CA 1
ATOM 593 C C . ASP A 1 81 ? -9.860 -8.222 -4.711 1.00 91.56 81 ASP A C 1
ATOM 595 O O . ASP A 1 81 ? -10.237 -7.221 -5.320 1.00 91.56 81 ASP A O 1
ATOM 599 N N . ARG A 1 82 ? -10.233 -8.431 -3.445 1.00 94.88 82 ARG A N 1
ATOM 600 C CA . ARG A 1 82 ? -11.051 -7.486 -2.665 1.00 94.88 82 ARG A CA 1
ATOM 601 C C . ARG A 1 82 ? -10.474 -7.244 -1.287 1.00 94.88 82 ARG A C 1
ATOM 603 O O . ARG A 1 82 ? -10.416 -6.097 -0.849 1.00 94.88 82 ARG A O 1
ATOM 610 N N . THR A 1 83 ? -10.046 -8.313 -0.635 1.00 97.94 83 THR A N 1
ATOM 611 C CA . THR A 1 83 ? -9.508 -8.320 0.718 1.00 97.94 83 THR A CA 1
ATOM 612 C C . THR A 1 83 ? -7.998 -8.461 0.633 1.00 97.94 83 THR A C 1
ATOM 614 O O . THR A 1 83 ? -7.496 -9.430 0.060 1.00 97.94 83 THR A O 1
ATOM 617 N N . TYR A 1 84 ? -7.266 -7.494 1.181 1.00 98.62 84 TYR A N 1
ATOM 618 C CA . TYR A 1 84 ? -5.813 -7.436 1.064 1.00 98.62 84 TYR A CA 1
ATOM 619 C C . TYR A 1 84 ? -5.137 -7.572 2.419 1.00 98.62 84 TYR A C 1
ATOM 621 O O . TYR A 1 84 ? -5.623 -7.042 3.413 1.00 98.62 84 TYR A O 1
ATOM 629 N N . SER A 1 85 ? -3.980 -8.226 2.436 1.00 98.38 85 SER A N 1
ATOM 630 C CA . SER A 1 85 ? -3.084 -8.338 3.591 1.00 98.38 85 SER A CA 1
ATOM 631 C C . SER A 1 85 ? -1.671 -7.913 3.215 1.00 98.38 85 SER A C 1
ATOM 633 O O . SER A 1 85 ? -1.311 -7.920 2.034 1.00 98.38 85 SER A O 1
ATOM 635 N N . LEU A 1 86 ? -0.859 -7.573 4.216 1.00 97.62 86 LEU A N 1
ATOM 636 C CA . LEU A 1 86 ? 0.563 -7.321 4.006 1.00 97.62 86 LEU A CA 1
ATOM 637 C C . LEU A 1 86 ? 1.304 -8.606 3.633 1.00 97.62 86 LEU A C 1
ATOM 639 O O . LEU A 1 86 ? 1.025 -9.692 4.141 1.00 97.62 86 LEU A O 1
ATOM 643 N N . THR A 1 87 ? 2.274 -8.465 2.737 1.00 97.56 87 THR A N 1
ATOM 644 C CA . THR A 1 87 ? 3.346 -9.448 2.552 1.00 97.56 87 THR A CA 1
ATOM 645 C C . THR A 1 87 ? 4.528 -9.082 3.453 1.00 97.56 87 THR A C 1
ATOM 647 O O . THR A 1 87 ? 4.595 -7.943 3.920 1.00 97.56 87 THR A O 1
ATOM 650 N N . PRO A 1 88 ? 5.538 -9.959 3.621 1.00 94.88 88 PRO A N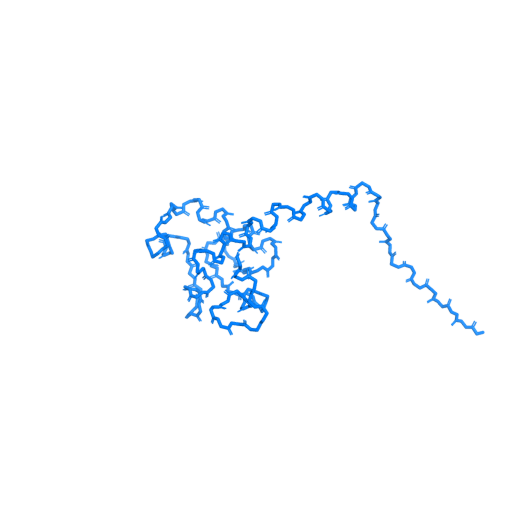 1
ATOM 651 C CA . PRO A 1 88 ? 6.773 -9.589 4.316 1.00 94.88 88 PRO A CA 1
ATOM 652 C C . PRO A 1 88 ? 7.451 -8.324 3.763 1.00 94.88 88 PRO A C 1
ATOM 654 O O . PRO A 1 88 ? 8.074 -7.585 4.518 1.00 94.88 88 PRO A O 1
ATOM 657 N N . MET A 1 89 ? 7.312 -8.045 2.459 1.00 94.31 89 MET A N 1
ATOM 658 C CA . MET A 1 89 ? 7.807 -6.804 1.853 1.00 94.31 89 MET A CA 1
ATOM 659 C C . MET A 1 89 ? 6.962 -5.594 2.274 1.00 94.31 89 MET A C 1
ATOM 661 O O . MET A 1 89 ? 7.514 -4.539 2.576 1.00 94.31 89 MET A O 1
ATOM 665 N N . GLY A 1 90 ? 5.634 -5.737 2.319 1.00 94.94 90 GLY A N 1
ATOM 666 C CA . GLY A 1 90 ? 4.727 -4.680 2.769 1.00 94.94 90 GLY A CA 1
ATOM 667 C C . GLY A 1 90 ? 4.902 -4.297 4.236 1.00 94.94 90 GLY A C 1
ATOM 668 O O . GLY A 1 90 ? 4.754 -3.124 4.572 1.00 94.94 90 GLY A O 1
ATOM 669 N N . GLU A 1 91 ? 5.301 -5.238 5.095 1.00 94.56 91 GLU A N 1
ATOM 670 C CA . GLU A 1 91 ? 5.612 -4.967 6.507 1.00 94.56 91 GLU A CA 1
ATOM 671 C C . GLU A 1 91 ? 6.694 -3.886 6.685 1.00 94.56 91 GLU A C 1
ATOM 673 O O . GLU A 1 91 ? 6.671 -3.139 7.665 1.00 94.56 91 GLU A O 1
ATOM 678 N N . ALA A 1 92 ? 7.611 -3.746 5.719 1.00 93.00 92 ALA A N 1
ATOM 679 C CA . ALA A 1 92 ? 8.661 -2.726 5.736 1.00 93.00 92 ALA A CA 1
ATOM 680 C C . ALA A 1 92 ? 8.138 -1.288 5.529 1.00 93.00 92 ALA A C 1
ATOM 682 O O . ALA A 1 92 ? 8.897 -0.332 5.685 1.00 93.00 92 ALA A O 1
ATOM 683 N N . LEU A 1 93 ? 6.854 -1.117 5.189 1.00 93.00 93 LEU A N 1
ATOM 684 C CA . LEU A 1 93 ? 6.199 0.191 5.077 1.00 93.00 93 LEU A CA 1
ATOM 685 C C . LEU A 1 93 ? 5.513 0.647 6.371 1.00 93.00 93 LEU A C 1
ATOM 687 O O . LEU A 1 93 ? 5.016 1.775 6.411 1.00 93.00 93 LEU A O 1
ATOM 691 N N . LYS A 1 94 ? 5.471 -0.189 7.417 1.00 93.56 94 LYS A N 1
ATOM 692 C CA . LYS A 1 94 ? 4.898 0.207 8.710 1.00 93.56 94 LYS A CA 1
ATOM 693 C C . LYS A 1 94 ? 5.703 1.325 9.360 1.00 93.56 94 LYS A C 1
ATOM 695 O O . LYS A 1 94 ? 6.926 1.417 9.217 1.00 93.56 94 LYS A O 1
ATOM 700 N N . THR A 1 95 ? 5.022 2.153 10.141 1.00 90.38 95 THR A N 1
ATOM 701 C CA . THR A 1 95 ? 5.674 3.178 10.953 1.00 90.38 95 THR A CA 1
ATOM 702 C C . THR A 1 95 ? 6.698 2.532 11.897 1.00 90.38 95 THR A C 1
ATOM 704 O O . THR A 1 95 ? 6.374 1.634 12.669 1.00 90.38 95 THR A O 1
ATOM 707 N N . GLY A 1 96 ? 7.951 2.995 11.835 1.00 85.19 96 GLY A N 1
ATOM 708 C CA . GLY A 1 96 ? 9.046 2.483 12.670 1.00 85.19 96 GLY A CA 1
ATOM 709 C C . GLY A 1 96 ? 9.764 1.246 12.120 1.00 85.19 96 GLY A C 1
ATOM 710 O O . GLY A 1 96 ? 10.685 0.756 12.772 1.00 85.19 96 GLY A O 1
ATOM 711 N N . ALA A 1 97 ? 9.401 0.753 10.930 1.00 85.19 97 ALA A N 1
ATOM 712 C CA . ALA A 1 97 ? 10.139 -0.326 10.284 1.00 85.19 97 ALA A CA 1
ATOM 713 C C . ALA A 1 97 ? 11.590 0.099 9.939 1.00 85.19 97 ALA A C 1
ATOM 715 O O . ALA A 1 97 ? 11.823 1.245 9.527 1.00 85.19 97 ALA A O 1
ATOM 716 N N . PRO A 1 98 ? 12.584 -0.801 10.080 1.00 73.81 98 PRO A N 1
ATOM 717 C CA . PRO A 1 98 ? 13.969 -0.519 9.707 1.00 73.81 98 PRO A CA 1
ATOM 718 C C . PRO A 1 98 ? 14.088 -0.103 8.236 1.00 73.81 98 PRO A C 1
ATOM 720 O O . PRO A 1 98 ? 13.518 -0.746 7.359 1.00 73.81 98 PRO A O 1
ATOM 723 N N . GLY A 1 99 ? 14.845 0.962 7.957 1.00 65.31 99 GLY A N 1
ATOM 724 C CA . GLY A 1 99 ? 15.056 1.433 6.581 1.00 65.31 99 GLY A CA 1
ATOM 725 C C . GLY A 1 99 ? 13.822 2.068 5.931 1.00 65.31 99 GLY A C 1
ATOM 726 O O . GLY A 1 99 ? 13.779 2.160 4.709 1.00 65.31 99 GLY A O 1
ATOM 727 N N . SER A 1 100 ? 12.845 2.488 6.745 1.00 57.03 100 SER A N 1
ATOM 728 C CA . SER A 1 100 ? 11.556 3.070 6.365 1.00 57.03 100 SER A CA 1
ATOM 729 C C . SER A 1 100 ? 11.599 3.866 5.054 1.00 57.03 100 SER A C 1
ATOM 731 O O . SER A 1 100 ? 11.945 5.048 5.035 1.00 57.03 100 SER A O 1
ATOM 733 N N . ALA A 1 101 ? 11.126 3.237 3.973 1.00 55.78 101 ALA A N 1
ATOM 734 C CA . ALA A 1 101 ? 10.853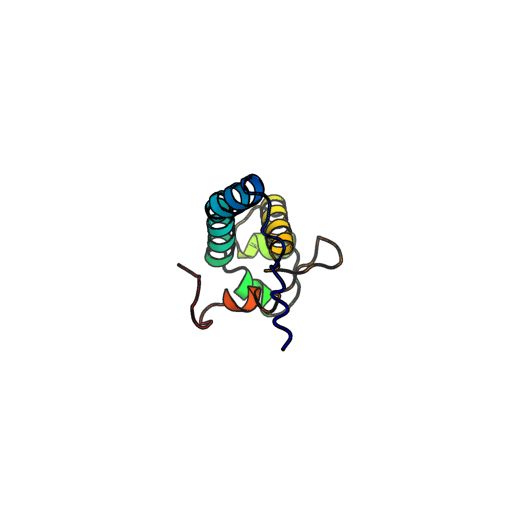 3.865 2.676 1.00 55.78 101 ALA A CA 1
ATOM 735 C C . ALA A 1 101 ? 9.655 4.844 2.722 1.00 55.78 101 ALA A C 1
ATOM 737 O O . ALA A 1 101 ? 9.092 5.210 1.692 1.00 55.78 101 ALA A O 1
ATOM 738 N N . ARG A 1 102 ? 9.244 5.254 3.927 1.00 55.31 102 ARG A N 1
ATOM 739 C CA . ARG A 1 102 ? 8.305 6.339 4.204 1.00 55.31 102 ARG A CA 1
ATOM 740 C C . ARG A 1 102 ? 9.051 7.676 4.122 1.00 55.31 102 ARG A C 1
ATOM 742 O O . ARG A 1 102 ? 9.261 8.324 5.145 1.00 55.31 102 ARG A O 1
ATOM 749 N N . SER A 1 103 ? 9.513 8.059 2.936 1.00 53.19 103 SER A N 1
ATOM 750 C CA . SER A 1 103 ? 10.031 9.409 2.660 1.00 53.19 103 SER A CA 1
ATOM 751 C C . SER A 1 103 ? 9.073 10.199 1.782 1.00 53.19 103 SER A C 1
ATOM 753 O O . SER A 1 103 ? 8.440 9.593 0.893 1.00 53.19 103 SER A O 1
#

Secondary structure (DSSP, 8-state):
---------PPPHHHHHHHHHHHHHHHHHHHHHHHTTHHHHTTTS-EEHHHHHHHHT--HHHHHHHHHHHHHTTSEE-SSSSEEEE-TTGGGGSTT-TT----

Radius of gyration: 17.05 Å; chains: 1; bounding box: 52×39×37 Å

pLDDT: mean 88.94, std 15.57, range [41.41, 98.62]

Foldseek 3Di:
DDDPPPPDPDPDPVVVVVVVVVVVVVLVLLQVCLLLQVLVVQVVHKDFLVVSCVSSVHDSVVSLVSQVVCCVVQQWPDPPSGIIHGDPNVNCSHPPRPPHSND